Protein AF-A0A7S1T219-F1 (afdb_monomer)

Organism: NCBI:txid63592

Foldseek 3Di:
DDADQQFPAEDEADPVCVVQLAAAADEAPEAAEDARYHYESFAHAPDPRRWNAEYEQHAEHLRHEDENYEYYLHSAEAHYYYNYPNYYYYSYYYDNHDDYHD

Mean predicted aligned error: 2.21 Å

Secondary structure (D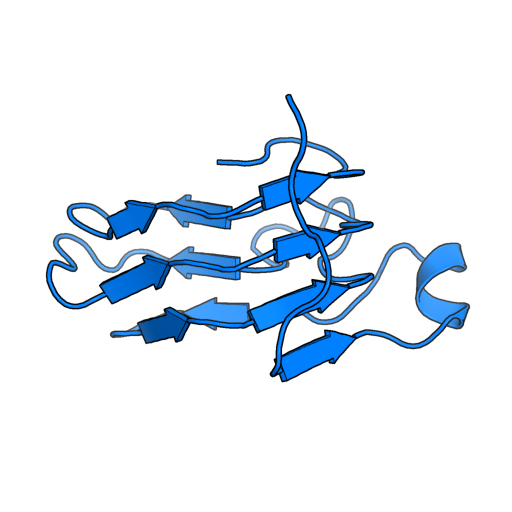SSP, 8-state):
-------SEEEE--TTHHHHTB---EEESS--EEESEEEES-SBTT-TT--SEEEEEEEE-TT-EEES-EEEEESS-SEEEEEEES-EEES-EEEEESS---

Sequence (102 aa):
EVGLLSRSITLSSPLEAEKTKRGGHVHVRGEARMRGVLAFRMGQTNVIAAYPFHFHLLGPAYKSYVQDCAVWRSFYRGVVLHGTSQTTVADTVAFDVTGSCF

InterPro domains:
  IPR052334 G8 domain-containing protein comF-like [PTHR47687] (1-102)
  IPR055401 CEMIP, beta-helix domain [PF24606] (23-102)

Structure (mmCIF, N/CA/C/O backbone):
data_AF-A0A7S1T219-F1
#
_entry.id   AF-A0A7S1T219-F1
#
loop_
_atom_site.group_PDB
_atom_site.id
_atom_site.type_symbol
_atom_site.label_atom_id
_atom_site.label_alt_id
_atom_site.label_comp_id
_atom_site.label_asym_id
_atom_site.label_entity_id
_atom_site.label_seq_id
_atom_site.pdbx_PDB_ins_code
_atom_site.Cartn_x
_atom_site.Cartn_y
_atom_site.Cartn_z
_atom_site.occupancy
_atom_site.B_iso_or_equiv
_atom_site.auth_seq_id
_atom_site.auth_comp_id
_atom_site.auth_asym_id
_atom_site.auth_atom_id
_atom_site.pdbx_PDB_model_num
ATOM 1 N N . GLU A 1 1 ? -2.065 -21.733 2.959 1.00 73.31 1 GLU A N 1
ATOM 2 C CA . GLU A 1 1 ? -3.177 -20.797 3.224 1.00 73.31 1 GLU A CA 1
ATOM 3 C C . GLU A 1 1 ? -3.775 -20.346 1.896 1.00 73.31 1 GLU A C 1
ATOM 5 O O . GLU A 1 1 ? -3.059 -20.376 0.900 1.00 73.31 1 GLU A O 1
ATOM 10 N N . VAL A 1 2 ? -5.062 -19.997 1.857 1.00 87.25 2 VAL A N 1
ATOM 11 C CA . VAL A 1 2 ? -5.750 -19.516 0.648 1.00 87.25 2 VAL A CA 1
ATOM 12 C C . VAL A 1 2 ? -6.273 -18.113 0.933 1.00 87.25 2 VAL A C 1
ATOM 14 O O . VAL A 1 2 ? -7.034 -17.933 1.876 1.00 87.25 2 VAL A O 1
ATOM 17 N N . GLY A 1 3 ? -5.870 -17.132 0.124 1.00 89.69 3 GLY A N 1
ATOM 18 C CA . GLY A 1 3 ? -6.322 -15.745 0.233 1.00 89.69 3 GLY A CA 1
ATOM 19 C C . GLY A 1 3 ? -6.941 -15.266 -1.076 1.00 89.69 3 GLY A C 1
ATOM 20 O O . GLY A 1 3 ? -6.351 -15.429 -2.144 1.00 89.69 3 GLY A O 1
ATOM 21 N N . LEU A 1 4 ? -8.127 -14.660 -1.006 1.00 92.88 4 LEU A N 1
ATOM 22 C CA . LEU A 1 4 ? -8.737 -14.008 -2.163 1.00 92.88 4 LEU A CA 1
ATOM 23 C C . LEU A 1 4 ? -7.963 -12.719 -2.470 1.00 92.88 4 LEU A C 1
ATOM 25 O O . LEU A 1 4 ? -7.735 -11.925 -1.559 1.00 92.88 4 LEU A O 1
ATOM 29 N N . LEU A 1 5 ? -7.591 -12.482 -3.731 1.00 95.38 5 LEU A N 1
ATOM 30 C CA . LEU A 1 5 ? -6.879 -11.259 -4.146 1.00 95.38 5 LEU A CA 1
ATOM 31 C C . LEU A 1 5 ? -7.806 -10.182 -4.719 1.00 95.38 5 LEU A C 1
ATOM 33 O O . LEU A 1 5 ? -7.524 -8.994 -4.591 1.00 95.38 5 LEU A O 1
ATOM 37 N N . SER A 1 6 ? -8.916 -10.573 -5.346 1.00 95.25 6 SER A N 1
ATOM 38 C CA . SER A 1 6 ? -9.872 -9.621 -5.913 1.00 95.25 6 SER A CA 1
ATOM 39 C C . SER A 1 6 ? -10.541 -8.799 -4.817 1.00 95.25 6 SER A C 1
ATOM 41 O O . SER A 1 6 ? -10.924 -9.338 -3.776 1.00 95.25 6 SER A O 1
ATOM 43 N N . ARG A 1 7 ? -10.719 -7.504 -5.067 1.00 97.44 7 ARG A N 1
ATOM 44 C CA . ARG A 1 7 ? -11.424 -6.570 -4.188 1.00 97.44 7 ARG A CA 1
ATOM 45 C C . ARG A 1 7 ? -12.298 -5.625 -5.010 1.00 97.44 7 ARG A C 1
ATOM 47 O O . ARG A 1 7 ? -12.097 -5.498 -6.215 1.00 97.44 7 ARG A O 1
ATOM 54 N N . SER A 1 8 ? -13.252 -4.964 -4.357 1.00 96.69 8 SER A N 1
ATOM 55 C CA . SER A 1 8 ? -14.220 -4.073 -5.013 1.00 96.69 8 SER A CA 1
ATOM 56 C C . SER A 1 8 ? -13.584 -2.815 -5.609 1.00 96.69 8 SER A C 1
ATOM 58 O O . SER A 1 8 ? -14.101 -2.266 -6.577 1.00 96.69 8 SER A O 1
ATOM 60 N N . ILE A 1 9 ? -12.464 -2.354 -5.044 1.00 98.25 9 ILE A N 1
ATOM 61 C CA . ILE A 1 9 ? -11.716 -1.187 -5.518 1.00 98.25 9 ILE A CA 1
ATOM 62 C C . ILE A 1 9 ? -10.311 -1.642 -5.895 1.00 98.25 9 ILE A C 1
ATOM 64 O O . ILE A 1 9 ? -9.641 -2.297 -5.102 1.00 98.25 9 ILE A O 1
ATOM 68 N N . THR A 1 10 ? -9.842 -1.280 -7.090 1.00 98.50 10 THR A N 1
ATOM 69 C CA . THR A 1 10 ? -8.476 -1.585 -7.537 1.00 98.50 10 THR A CA 1
ATOM 70 C C . THR A 1 10 ? -7.699 -0.305 -7.817 1.00 98.50 10 THR A C 1
ATOM 72 O O . THR A 1 10 ? -8.097 0.505 -8.650 1.00 98.50 10 THR A O 1
ATOM 75 N N . LEU A 1 11 ? -6.557 -0.158 -7.150 1.00 98.44 11 LEU A N 1
ATOM 76 C CA . LEU A 1 11 ? -5.518 0.806 -7.486 1.00 98.44 11 LEU A CA 1
ATOM 77 C C . LEU A 1 11 ? -4.463 0.071 -8.312 1.00 98.44 11 LEU A C 1
ATOM 79 O O . LEU A 1 11 ? -3.805 -0.834 -7.798 1.00 98.44 11 LEU A O 1
ATOM 83 N N . SER A 1 12 ? -4.320 0.426 -9.591 1.00 98.19 12 SER A N 1
ATOM 84 C CA . SER A 1 12 ? -3.382 -0.247 -10.492 1.00 98.19 12 SER A CA 1
ATOM 85 C C . SER A 1 12 ? -2.534 0.726 -11.288 1.00 98.19 12 SER A C 1
ATOM 87 O O . SER A 1 12 ? -3.013 1.749 -11.769 1.00 98.19 12 SER A O 1
ATOM 89 N N . SER A 1 13 ? -1.290 0.320 -11.524 1.00 98.44 13 SER A N 1
ATOM 90 C CA . SER A 1 13 ? -0.421 0.912 -12.546 1.00 98.44 13 SER A CA 1
ATOM 91 C C . SER A 1 13 ? -0.625 0.222 -13.903 1.00 98.44 13 SER A C 1
ATOM 93 O O . SER A 1 13 ? -1.137 -0.905 -13.932 1.00 98.44 13 SER A O 1
ATOM 95 N N . PRO A 1 14 ? -0.242 0.855 -15.027 1.00 97.62 14 PRO A N 1
ATOM 96 C CA . PRO A 1 14 ? -0.315 0.238 -16.351 1.00 97.62 14 PRO A CA 1
ATOM 97 C C . PRO A 1 14 ? 0.742 -0.873 -16.524 1.00 97.62 14 PRO A C 1
ATOM 99 O O . PRO A 1 14 ? 1.629 -1.041 -15.684 1.00 97.62 14 PRO A O 1
ATOM 102 N N . LEU A 1 15 ? 0.647 -1.670 -17.595 1.00 97.25 15 LEU A N 1
ATOM 103 C CA . LEU A 1 15 ? 1.523 -2.834 -17.814 1.00 97.25 15 LEU A CA 1
ATOM 104 C C . LEU A 1 15 ? 2.993 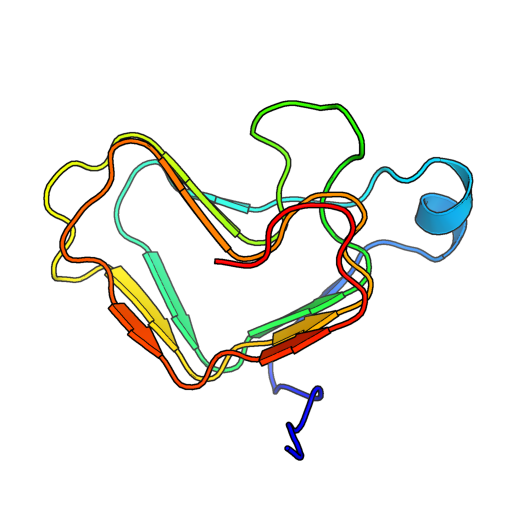-2.446 -17.995 1.00 97.25 15 LEU A C 1
ATOM 106 O O . LEU A 1 15 ? 3.888 -3.169 -17.571 1.00 97.25 15 LEU A O 1
ATOM 110 N N . GLU A 1 16 ? 3.243 -1.278 -18.565 1.00 96.94 16 GLU A N 1
ATOM 111 C CA . GLU A 1 16 ? 4.566 -0.727 -18.832 1.00 96.94 16 GLU A CA 1
ATOM 112 C C . GLU A 1 16 ? 5.374 -0.532 -17.541 1.00 96.94 16 GLU A C 1
ATOM 114 O O . GLU A 1 16 ? 6.601 -0.663 -17.559 1.00 96.94 16 GLU A O 1
ATOM 119 N N . ALA A 1 17 ? 4.693 -0.306 -16.409 1.00 97.25 17 ALA A N 1
ATOM 120 C CA . ALA A 1 17 ? 5.313 -0.185 -15.093 1.00 97.25 17 ALA A CA 1
ATOM 121 C C . ALA A 1 17 ? 6.066 -1.460 -14.669 1.00 97.25 17 ALA A C 1
ATOM 123 O O . ALA A 1 17 ? 6.990 -1.381 -13.865 1.00 97.25 17 ALA A O 1
ATOM 124 N N . GLU A 1 18 ? 5.744 -2.626 -15.243 1.00 96.81 18 GLU A N 1
ATOM 125 C CA . GLU A 1 18 ? 6.471 -3.881 -15.003 1.00 96.81 18 GLU A CA 1
ATOM 126 C C . GLU A 1 18 ? 7.924 -3.833 -15.477 1.00 96.81 18 GLU A C 1
ATOM 128 O O . GLU A 1 18 ? 8.769 -4.515 -14.897 1.00 96.81 18 GLU A O 1
ATOM 133 N N . LYS A 1 19 ? 8.224 -3.048 -16.520 1.00 97.81 19 LYS A N 1
ATOM 134 C CA . LYS A 1 19 ? 9.583 -2.925 -17.072 1.00 97.81 19 LYS A CA 1
ATOM 135 C C . LYS A 1 19 ? 10.462 -2.052 -16.188 1.00 97.81 19 LYS A C 1
ATOM 137 O O . LYS A 1 19 ? 11.634 -2.348 -15.991 1.00 97.81 19 LYS A O 1
ATOM 142 N N . THR A 1 20 ? 9.888 -0.973 -15.664 1.00 97.31 20 THR A N 1
ATOM 143 C CA . THR A 1 20 ? 10.605 0.016 -14.850 1.00 97.31 20 THR A CA 1
ATOM 144 C C . THR A 1 20 ? 10.542 -0.290 -13.359 1.00 97.31 20 THR A C 1
ATOM 146 O O . THR A 1 20 ? 11.317 0.279 -12.595 1.00 97.31 20 THR A O 1
ATOM 149 N N . LYS A 1 21 ? 9.614 -1.160 -12.941 1.00 98.06 21 LYS A N 1
ATOM 150 C CA . LYS A 1 21 ? 9.257 -1.416 -11.540 1.00 98.06 21 LYS A CA 1
ATOM 151 C C . LYS A 1 21 ? 8.880 -0.134 -10.795 1.00 98.06 21 LYS A C 1
ATOM 153 O O . LYS A 1 21 ? 9.228 0.060 -9.630 1.00 98.06 21 LYS A O 1
ATOM 158 N N . ARG A 1 22 ? 8.166 0.762 -11.489 1.00 97.88 22 ARG A N 1
ATOM 159 C CA . ARG A 1 22 ? 7.681 2.038 -10.950 1.00 97.88 22 ARG A CA 1
ATOM 160 C C . ARG A 1 22 ? 6.180 2.182 -11.148 1.00 97.88 22 ARG A C 1
ATOM 162 O O . ARG A 1 22 ? 5.726 2.587 -12.214 1.00 97.88 22 ARG A O 1
ATOM 169 N N . GLY A 1 23 ? 5.430 1.870 -10.102 1.00 98.12 23 GLY A N 1
ATOM 170 C CA . GLY A 1 23 ? 3.989 2.050 -10.036 1.00 98.12 23 GLY A CA 1
ATOM 171 C C . GLY A 1 23 ? 3.565 3.254 -9.195 1.00 98.12 23 GLY A C 1
ATOM 172 O O . GLY A 1 23 ? 4.389 4.011 -8.667 1.00 98.12 23 GLY A O 1
ATOM 173 N N . GLY A 1 24 ? 2.252 3.418 -9.052 1.00 98.31 24 GLY A N 1
ATOM 174 C CA . GLY A 1 24 ? 1.664 4.326 -8.070 1.00 98.31 24 GLY A CA 1
ATOM 175 C C . GLY A 1 24 ? 1.969 3.893 -6.632 1.00 98.31 24 GLY A C 1
ATOM 176 O O . GLY A 1 24 ? 2.375 2.761 -6.375 1.00 98.31 24 GLY A O 1
ATOM 177 N N . HIS A 1 25 ? 1.769 4.796 -5.678 1.00 98.44 25 HIS A N 1
ATOM 178 C CA . HIS A 1 25 ? 1.929 4.525 -4.248 1.00 98.44 25 HIS A CA 1
ATOM 179 C C . HIS A 1 25 ? 0.942 5.371 -3.438 1.00 98.44 25 HIS A C 1
ATOM 181 O O . HIS A 1 25 ? 0.523 6.435 -3.898 1.00 98.44 25 HIS A O 1
ATOM 187 N N . VAL A 1 26 ? 0.581 4.914 -2.238 1.00 98.50 26 VAL A N 1
ATOM 188 C CA . VAL A 1 26 ? -0.263 5.668 -1.299 1.00 98.50 26 VAL A CA 1
ATOM 189 C C . VAL A 1 26 ? 0.587 6.076 -0.104 1.00 98.50 26 VAL A C 1
ATOM 191 O O . VAL A 1 26 ? 1.116 5.222 0.603 1.00 98.50 26 VAL A O 1
ATOM 194 N N . HIS A 1 27 ? 0.699 7.383 0.132 1.00 98.12 27 HIS A N 1
ATOM 195 C CA . HIS A 1 27 ? 1.453 7.953 1.247 1.00 98.12 27 HIS A CA 1
ATOM 196 C C . HIS A 1 27 ? 0.496 8.699 2.183 1.00 98.12 27 HIS A C 1
ATOM 198 O O . HIS A 1 27 ? 0.048 9.808 1.895 1.00 98.12 27 HIS A O 1
ATOM 204 N N . VAL A 1 28 ? 0.174 8.075 3.310 1.00 98.31 28 VAL A N 1
ATOM 205 C CA . VAL A 1 28 ? -0.741 8.599 4.322 1.00 98.31 28 VAL A CA 1
ATOM 206 C C . VAL A 1 28 ? 0.042 9.444 5.326 1.00 98.31 28 VAL A C 1
ATOM 208 O O . VAL A 1 28 ? 0.941 8.938 5.997 1.00 98.31 28 VAL A O 1
ATOM 211 N N . ARG A 1 29 ? -0.320 10.729 5.434 1.00 97.56 29 ARG A N 1
ATOM 212 C CA . ARG A 1 29 ? 0.240 11.701 6.400 1.00 97.56 29 ARG A CA 1
ATOM 213 C C . ARG A 1 29 ? -0.798 12.253 7.390 1.00 97.56 29 ARG A C 1
ATOM 215 O O . ARG A 1 29 ? -0.555 13.252 8.053 1.00 97.56 29 ARG A O 1
ATOM 222 N N . GLY A 1 30 ? -1.959 11.608 7.461 1.00 95.94 30 GLY A N 1
ATOM 223 C CA . GLY A 1 30 ? -3.048 11.901 8.392 1.00 95.94 30 GLY A CA 1
ATOM 224 C C . GLY A 1 30 ? -3.791 10.613 8.742 1.00 95.94 30 GLY A C 1
ATOM 225 O O . GLY A 1 30 ? -3.181 9.556 8.829 1.00 95.94 30 GLY A O 1
ATOM 226 N N . GLU A 1 31 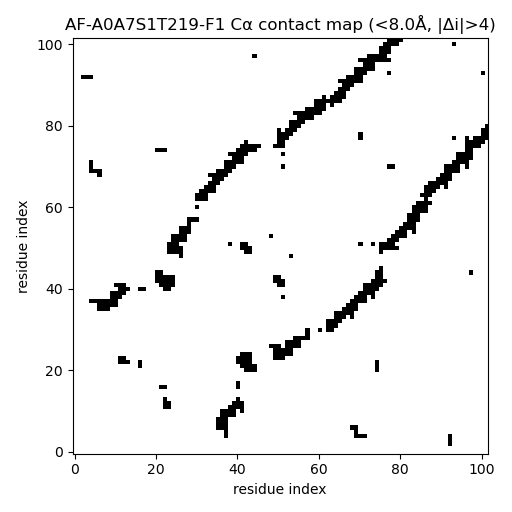? -5.108 10.663 8.900 1.00 96.19 31 GLU A N 1
ATOM 227 C CA . GLU A 1 31 ? -5.921 9.458 9.110 1.00 96.19 31 GLU A CA 1
ATOM 228 C C . GLU A 1 31 ? -6.284 8.786 7.772 1.00 96.19 31 GLU A C 1
ATOM 230 O O . GLU A 1 31 ? -6.616 9.475 6.807 1.00 96.19 31 GLU A O 1
ATOM 235 N N . ALA A 1 32 ? -6.266 7.449 7.710 1.00 97.56 32 ALA A N 1
ATOM 236 C CA . ALA A 1 32 ? -6.783 6.709 6.556 1.00 97.56 32 ALA A CA 1
ATOM 237 C C . ALA A 1 32 ? -7.480 5.406 6.956 1.00 97.56 32 ALA A C 1
ATOM 239 O O . ALA A 1 32 ? -7.009 4.654 7.807 1.00 97.56 32 ALA A O 1
ATOM 240 N N . ARG A 1 33 ? -8.596 5.122 6.285 1.00 98.06 33 ARG A N 1
ATOM 241 C CA . ARG A 1 33 ? -9.454 3.956 6.506 1.00 98.06 33 ARG A CA 1
ATOM 242 C C . ARG A 1 33 ? -9.659 3.242 5.181 1.00 98.06 33 ARG A C 1
ATOM 244 O O . ARG A 1 33 ? -10.433 3.703 4.347 1.00 98.06 33 ARG A O 1
ATOM 251 N N . MET A 1 34 ? -8.921 2.161 4.966 1.00 97.44 34 MET A N 1
ATOM 252 C CA . MET A 1 34 ? -8.924 1.420 3.707 1.00 97.44 34 MET A CA 1
ATOM 253 C C . MET A 1 34 ? -9.534 0.040 3.911 1.00 97.44 34 MET A C 1
ATOM 255 O O . MET A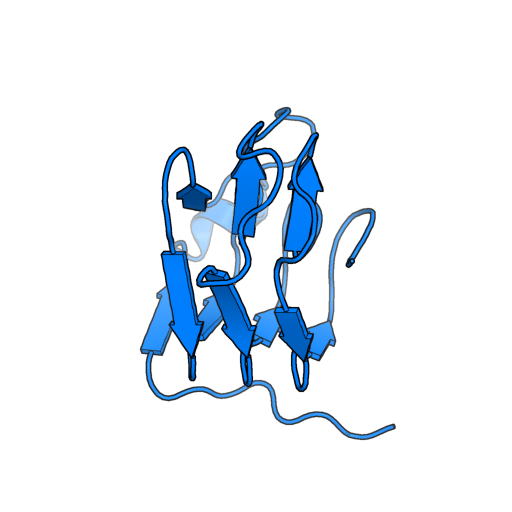 1 34 ? -9.030 -0.747 4.713 1.00 97.44 34 MET A O 1
ATOM 259 N N . ARG A 1 35 ? -10.616 -0.239 3.174 1.00 98.25 35 ARG A N 1
ATOM 260 C CA . ARG A 1 35 ? -11.260 -1.552 3.125 1.00 98.25 35 ARG A CA 1
ATOM 261 C C . ARG A 1 35 ? -11.716 -1.911 1.728 1.00 98.25 35 ARG A C 1
ATOM 263 O O . ARG A 1 35 ? -12.204 -1.043 1.009 1.00 98.25 35 ARG A O 1
ATOM 270 N N . GLY A 1 36 ? -11.568 -3.180 1.353 1.00 98.19 36 GLY A N 1
ATOM 271 C CA . GLY A 1 36 ? -11.989 -3.653 0.041 1.00 98.19 36 GLY A CA 1
ATOM 272 C C . GLY A 1 36 ? -11.125 -3.091 -1.090 1.00 98.19 36 GLY A C 1
ATOM 273 O O . GLY A 1 36 ? -11.639 -2.874 -2.190 1.00 98.19 36 GLY A O 1
ATOM 274 N N . VAL A 1 37 ? -9.838 -2.822 -0.826 1.00 98.69 37 VAL A N 1
ATOM 275 C CA . VAL A 1 37 ? -8.903 -2.230 -1.796 1.00 98.69 37 VAL A CA 1
ATOM 276 C C . VAL A 1 37 ? -7.826 -3.234 -2.194 1.00 98.69 37 VAL A C 1
ATOM 278 O O . VAL A 1 37 ? -7.108 -3.757 -1.346 1.00 98.69 37 VAL A O 1
ATOM 281 N N . LEU A 1 38 ? -7.676 -3.458 -3.496 1.00 98.81 38 LEU A N 1
ATOM 282 C CA . LEU A 1 38 ? -6.552 -4.152 -4.110 1.00 98.81 38 LEU A CA 1
ATOM 283 C C . LEU A 1 38 ? -5.540 -3.122 -4.630 1.00 98.81 38 LEU A C 1
ATOM 285 O O . LEU A 1 38 ? -5.871 -2.310 -5.490 1.00 98.81 38 LEU A O 1
ATOM 289 N N . ALA A 1 39 ? -4.297 -3.185 -4.163 1.00 98.62 39 ALA A N 1
ATOM 290 C CA . ALA A 1 39 ? -3.159 -2.510 -4.775 1.00 98.62 39 ALA A CA 1
ATOM 291 C C . ALA A 1 39 ? -2.427 -3.483 -5.713 1.00 98.62 39 ALA A C 1
ATOM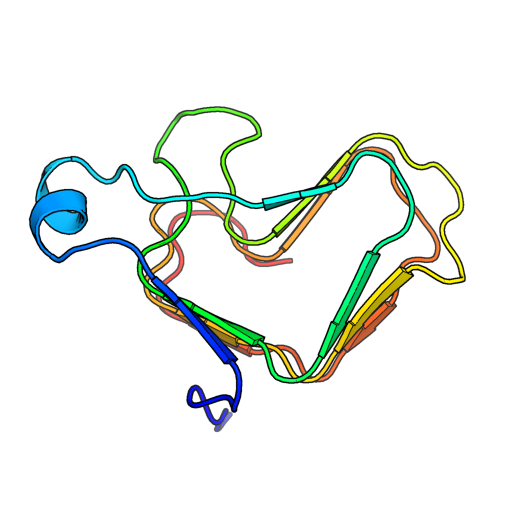 293 O O . ALA A 1 39 ? -1.763 -4.410 -5.250 1.00 98.62 39 ALA A O 1
ATOM 294 N N . PHE A 1 40 ? -2.546 -3.272 -7.026 1.00 98.75 40 PHE A N 1
ATOM 295 C CA . PHE A 1 40 ? -1.993 -4.146 -8.063 1.00 98.75 40 PHE A CA 1
ATOM 296 C C . PHE A 1 40 ? -0.894 -3.443 -8.868 1.00 98.75 40 PHE A C 1
ATOM 298 O O . PHE A 1 40 ? -1.136 -2.383 -9.442 1.00 98.75 40 PHE A O 1
ATOM 305 N N . ARG A 1 41 ? 0.316 -4.014 -8.954 1.00 98.62 41 ARG A N 1
ATOM 306 C CA . ARG A 1 41 ? 1.462 -3.362 -9.639 1.00 98.62 41 ARG A CA 1
ATOM 307 C C . ARG A 1 41 ? 1.779 -1.978 -9.062 1.00 98.62 41 ARG A C 1
ATOM 309 O O . ARG A 1 41 ? 1.961 -1.001 -9.789 1.00 98.62 41 ARG A O 1
ATOM 316 N N . MET A 1 42 ? 1.777 -1.877 -7.739 1.00 98.69 42 MET A N 1
ATOM 317 C CA . MET A 1 42 ? 2.031 -0.638 -6.996 1.00 98.69 42 MET A CA 1
ATOM 318 C C . MET A 1 42 ? 3.409 -0.682 -6.319 1.00 98.69 42 MET A C 1
ATOM 320 O O . MET A 1 42 ? 4.056 -1.725 -6.265 1.00 98.69 42 MET A O 1
ATOM 324 N N . GLY A 1 43 ? 3.859 0.457 -5.801 1.00 98.56 43 GLY A N 1
ATOM 325 C CA . GLY A 1 43 ? 5.193 0.643 -5.234 1.00 98.56 43 GLY A CA 1
ATOM 326 C C . GLY A 1 43 ? 6.255 0.967 -6.288 1.00 98.56 43 GLY A C 1
ATOM 327 O O . GLY A 1 43 ? 6.005 0.912 -7.492 1.00 98.56 43 GLY A O 1
ATOM 328 N N . GLN A 1 44 ? 7.449 1.350 -5.842 1.00 98.44 44 GLN A N 1
ATOM 329 C CA . GLN A 1 44 ? 8.576 1.670 -6.722 1.00 98.44 44 GLN A CA 1
ATOM 330 C C . GLN A 1 44 ? 9.871 1.095 -6.145 1.00 98.44 44 GLN A C 1
ATOM 332 O O . GLN A 1 44 ? 10.296 1.492 -5.058 1.00 98.44 44 GLN A O 1
ATOM 337 N N . THR A 1 45 ? 10.502 0.153 -6.852 1.00 97.75 45 THR A N 1
ATOM 338 C CA . THR A 1 45 ? 11.708 -0.535 -6.355 1.00 97.75 45 THR A CA 1
ATOM 339 C C . THR A 1 45 ? 12.821 0.465 -6.048 1.00 97.75 45 THR A C 1
ATOM 341 O O . THR A 1 45 ? 13.126 1.333 -6.864 1.00 97.75 45 THR A O 1
ATOM 344 N N . ASN A 1 46 ? 13.432 0.336 -4.866 1.00 95.88 46 ASN A N 1
ATOM 345 C CA . ASN A 1 46 ? 14.522 1.192 -4.378 1.00 95.88 46 ASN A CA 1
ATOM 346 C C . ASN A 1 46 ? 14.187 2.691 -4.259 1.00 95.88 46 ASN A C 1
ATOM 348 O O . ASN A 1 46 ? 15.091 3.511 -4.113 1.00 95.88 46 ASN A O 1
ATOM 352 N N . VAL A 1 47 ? 12.904 3.064 -4.250 1.00 98.00 47 VAL A N 1
ATOM 353 C CA . VAL A 1 47 ? 12.464 4.428 -3.933 1.00 98.00 47 VAL A CA 1
ATOM 354 C C . VAL A 1 47 ? 11.822 4.415 -2.552 1.00 98.00 47 VAL A C 1
ATOM 356 O O . VAL A 1 47 ? 10.751 3.846 -2.342 1.00 98.00 47 VAL A O 1
ATOM 359 N N . ILE A 1 48 ? 12.504 5.021 -1.581 1.00 96.50 48 ILE A N 1
ATOM 360 C CA . ILE A 1 48 ? 12.035 5.078 -0.194 1.00 96.50 48 ILE A CA 1
ATOM 361 C C . ILE A 1 48 ? 10.674 5.784 -0.138 1.00 96.50 48 ILE A C 1
ATOM 363 O O . ILE A 1 48 ? 10.458 6.786 -0.815 1.00 96.50 48 ILE A O 1
ATOM 367 N N . ALA A 1 49 ? 9.773 5.254 0.694 1.00 97.00 49 ALA A N 1
ATOM 368 C CA . ALA A 1 49 ? 8.417 5.757 0.939 1.00 97.00 49 ALA A CA 1
ATOM 369 C C . ALA A 1 49 ? 7.414 5.618 -0.225 1.00 97.00 49 ALA A C 1
ATOM 371 O O . ALA A 1 49 ? 6.244 5.960 -0.043 1.00 97.00 49 ALA A O 1
ATOM 372 N N . ALA A 1 50 ? 7.822 5.076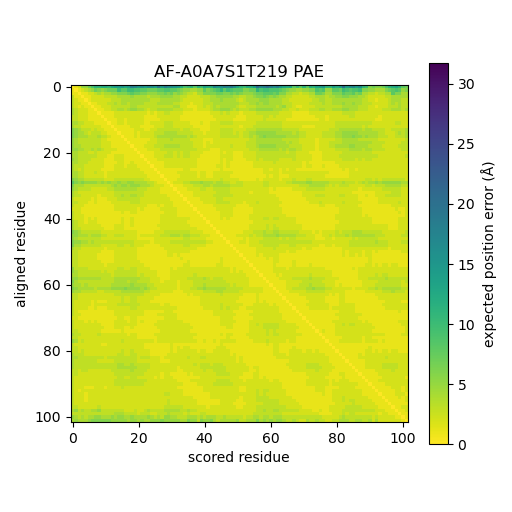 -1.375 1.00 98.25 50 ALA A N 1
ATOM 373 C CA . ALA A 1 50 ? 6.938 4.796 -2.502 1.00 98.25 50 ALA A CA 1
ATOM 374 C C . ALA A 1 50 ? 6.457 3.334 -2.467 1.00 98.25 50 ALA A C 1
ATOM 376 O O . ALA A 1 50 ? 6.912 2.498 -3.249 1.00 98.25 50 ALA A O 1
ATOM 377 N N . TYR A 1 51 ? 5.548 3.025 -1.538 1.00 98.62 51 TYR A N 1
ATOM 378 C CA . TYR A 1 51 ? 5.002 1.676 -1.312 1.00 98.62 51 TYR A CA 1
ATOM 379 C C . TYR A 1 51 ? 3.495 1.623 -1.616 1.00 98.62 51 TYR A C 1
ATOM 381 O O . TYR A 1 51 ? 2.843 2.669 -1.584 1.00 98.62 51 TYR A O 1
ATOM 389 N N . PRO A 1 52 ? 2.907 0.440 -1.879 1.00 98.56 52 PRO A N 1
ATOM 390 C CA . PRO A 1 52 ? 1.469 0.301 -2.102 1.00 98.56 52 PRO A CA 1
ATOM 391 C C . PRO A 1 52 ? 0.626 1.028 -1.052 1.00 98.56 52 PRO A C 1
ATOM 393 O O . PRO A 1 52 ? -0.183 1.874 -1.425 1.00 98.56 52 PRO A O 1
ATOM 396 N N . PHE A 1 53 ? 0.894 0.779 0.236 1.00 98.62 53 PHE A N 1
ATOM 397 C CA . PHE A 1 53 ? 0.300 1.504 1.358 1.00 98.62 53 PHE A CA 1
ATOM 398 C C . PHE A 1 53 ? 1.386 1.894 2.367 1.00 98.62 53 PHE A C 1
ATOM 400 O O . PHE A 1 53 ? 2.005 1.029 2.983 1.00 98.62 53 PHE A O 1
ATOM 407 N N . HIS A 1 54 ? 1.618 3.192 2.557 1.00 98.69 54 HIS A N 1
ATOM 408 C CA . HIS A 1 54 ? 2.622 3.710 3.484 1.00 98.69 54 HIS A CA 1
ATOM 409 C C . HIS A 1 54 ? 2.005 4.726 4.446 1.00 98.69 54 HIS A C 1
ATOM 411 O O . HIS A 1 54 ? 1.625 5.822 4.040 1.00 98.69 54 HIS A O 1
ATOM 417 N N . PHE A 1 55 ? 1.939 4.372 5.726 1.00 98.56 55 PHE A N 1
ATOM 418 C CA . PHE A 1 55 ? 1.534 5.259 6.813 1.00 98.56 55 PHE A CA 1
ATOM 419 C C . PHE A 1 55 ? 2.782 5.858 7.444 1.00 98.56 55 PHE A C 1
ATOM 421 O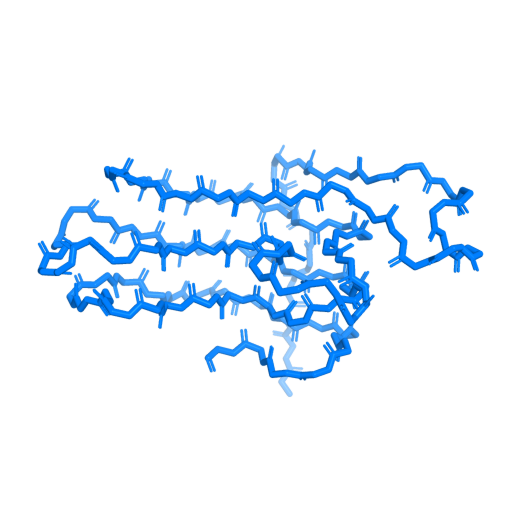 O . PHE A 1 55 ? 3.648 5.124 7.928 1.00 98.56 55 PHE A O 1
ATOM 428 N N . HIS A 1 56 ? 2.893 7.184 7.400 1.00 98.44 56 HIS A N 1
ATOM 429 C CA . HIS A 1 56 ? 4.136 7.874 7.698 1.00 98.44 56 HIS A CA 1
ATOM 430 C C . HIS A 1 56 ? 3.987 8.857 8.859 1.00 98.44 56 HIS A C 1
ATOM 432 O O . HIS A 1 56 ? 3.329 9.886 8.733 1.00 98.44 56 HIS A O 1
ATOM 438 N N . LEU A 1 57 ? 4.671 8.537 9.959 1.00 98.19 57 LEU A N 1
ATOM 439 C CA . LEU A 1 57 ? 4.862 9.357 11.156 1.00 98.19 57 LEU A CA 1
ATOM 440 C C . LEU A 1 57 ? 3.558 9.882 11.773 1.00 98.19 57 LEU A C 1
ATOM 442 O O . LEU A 1 57 ? 3.477 11.042 12.166 1.00 98.19 57 LEU A O 1
ATOM 446 N N . LEU A 1 58 ? 2.534 9.031 11.873 1.00 98.06 58 LEU A N 1
ATOM 447 C CA . LEU A 1 58 ? 1.240 9.429 12.436 1.00 98.06 58 LEU A CA 1
ATOM 448 C C . LEU A 1 58 ? 1.195 9.377 13.969 1.00 98.06 58 LEU A C 1
ATOM 450 O O . LEU A 1 58 ? 0.244 9.873 14.567 1.00 98.06 58 LEU A O 1
ATOM 454 N N . GLY A 1 59 ? 2.178 8.739 14.615 1.00 98.25 59 GLY A N 1
ATOM 455 C CA . GLY A 1 59 ? 2.066 8.389 16.029 1.00 98.25 59 GLY A CA 1
ATOM 456 C C . GLY A 1 59 ? 0.878 7.440 16.275 1.00 98.25 59 GLY A C 1
ATOM 457 O O . GLY A 1 59 ? 0.618 6.572 15.437 1.00 98.25 59 GLY A O 1
ATOM 458 N N . PRO A 1 60 ? 0.165 7.572 17.408 1.00 98.12 60 PRO A N 1
ATOM 459 C CA . PRO A 1 60 ? -1.036 6.788 17.702 1.00 98.12 60 PRO A CA 1
ATOM 460 C C . PRO A 1 60 ? -2.201 7.098 16.742 1.00 98.12 60 PRO A C 1
ATOM 462 O O . PRO A 1 60 ? -2.800 8.170 16.792 1.00 98.12 60 PRO A O 1
ATOM 465 N N . ALA A 1 61 ? -2.568 6.134 15.897 1.00 97.81 61 ALA A N 1
ATOM 466 C CA . ALA A 1 61 ? -3.573 6.283 14.845 1.00 97.81 61 ALA A CA 1
ATOM 467 C C . ALA A 1 61 ? -4.706 5.245 14.965 1.00 97.81 61 ALA A C 1
ATOM 469 O O . ALA A 1 61 ? -4.996 4.505 14.030 1.00 97.81 61 ALA A O 1
ATOM 470 N N . TYR A 1 62 ? -5.384 5.235 16.115 1.00 97.62 62 TYR A N 1
ATOM 471 C CA . TYR A 1 62 ? -6.455 4.293 16.500 1.00 97.62 62 TYR A CA 1
ATOM 472 C C . TYR A 1 62 ? -7.683 4.260 15.571 1.00 97.62 62 TYR A C 1
ATOM 474 O O . TYR A 1 62 ? -8.459 3.308 15.590 1.00 97.62 62 TYR A O 1
ATOM 482 N N . LYS A 1 63 ? -7.884 5.304 14.764 1.00 97.94 63 LYS A N 1
ATOM 483 C CA . LYS A 1 63 ? -8.955 5.377 13.758 1.00 97.94 63 LYS A CA 1
ATOM 484 C C . LYS A 1 63 ? -8.519 4.902 12.372 1.00 97.94 63 LYS A C 1
ATOM 486 O O . LYS A 1 63 ? -9.367 4.818 11.483 1.00 97.94 63 LYS A O 1
ATOM 491 N N . SER A 1 64 ? -7.227 4.644 12.176 1.00 98.50 64 SER A N 1
ATOM 492 C CA . SER A 1 64 ? -6.675 4.235 10.889 1.00 98.50 64 SER A CA 1
ATOM 493 C C . SER A 1 64 ? -6.667 2.721 10.747 1.00 98.50 64 SER A C 1
ATOM 495 O O . SER A 1 64 ? -6.380 1.995 11.703 1.00 98.50 64 SER A O 1
ATOM 497 N N . TYR A 1 65 ? -6.941 2.238 9.536 1.00 98.69 65 TYR A N 1
ATOM 498 C CA . TYR A 1 65 ? -6.885 0.811 9.249 1.00 98.69 65 TYR A CA 1
ATOM 499 C C . TYR A 1 65 ? -6.611 0.478 7.778 1.00 98.69 65 TYR A C 1
ATOM 501 O O . TYR A 1 65 ? -6.959 1.235 6.868 1.00 98.69 65 TYR A O 1
ATOM 509 N N . VAL A 1 66 ? -6.043 -0.713 7.574 1.00 98.50 66 VAL A N 1
ATOM 510 C CA . VAL A 1 66 ? -5.987 -1.462 6.314 1.00 98.50 66 VAL A CA 1
ATOM 511 C C . VAL A 1 66 ? -6.635 -2.819 6.590 1.00 98.50 66 VAL A C 1
ATOM 513 O O . VAL A 1 66 ? -6.043 -3.672 7.248 1.00 98.50 66 VAL A O 1
ATOM 516 N N . GLN A 1 67 ? -7.889 -2.985 6.182 1.00 98.31 67 GLN A N 1
ATOM 517 C CA . GLN A 1 67 ? -8.703 -4.151 6.532 1.00 98.31 67 GLN A CA 1
ATOM 518 C C . GLN A 1 67 ? -9.355 -4.758 5.306 1.00 98.31 67 GLN A C 1
ATOM 520 O O . GLN A 1 67 ? -9.920 -4.011 4.524 1.00 98.31 67 GLN A O 1
ATOM 525 N N . ASP A 1 68 ? -9.340 -6.080 5.143 1.00 98.12 68 ASP A N 1
ATOM 526 C CA . ASP A 1 68 ? -9.890 -6.722 3.937 1.00 98.12 68 ASP A CA 1
ATOM 527 C C . ASP A 1 68 ? -9.347 -6.075 2.643 1.00 98.12 68 ASP A C 1
ATOM 529 O O . ASP A 1 68 ? -10.065 -5.710 1.709 1.00 98.12 68 ASP A O 1
ATOM 533 N N . CYS A 1 69 ? -8.035 -5.864 2.616 1.00 98.62 69 CYS A N 1
ATOM 534 C CA . CYS A 1 69 ? -7.323 -5.343 1.459 1.00 98.62 69 CYS A CA 1
ATOM 535 C C . CYS A 1 69 ? -6.461 -6.437 0.828 1.00 98.62 69 CYS A C 1
ATOM 537 O O . CYS A 1 69 ? -6.234 -7.505 1.399 1.00 98.62 69 CYS A O 1
ATOM 539 N N . ALA A 1 70 ? -5.946 -6.158 -0.360 1.00 98.62 70 ALA A N 1
ATOM 540 C CA . ALA A 1 70 ? -4.961 -7.001 -1.009 1.00 98.62 70 ALA A CA 1
ATOM 541 C C . ALA A 1 70 ? -3.817 -6.151 -1.567 1.00 98.62 70 ALA A C 1
ATOM 543 O O . ALA A 1 70 ? -4.036 -5.070 -2.109 1.00 98.62 70 ALA A O 1
ATOM 544 N N . VAL A 1 71 ? -2.591 -6.650 -1.460 1.00 98.69 71 VAL A N 1
ATOM 545 C CA . VAL A 1 71 ? -1.425 -6.143 -2.182 1.00 98.69 71 VAL A CA 1
ATOM 546 C C . VAL A 1 71 ? -0.931 -7.265 -3.080 1.00 98.69 71 VAL A C 1
ATOM 548 O O . VAL A 1 71 ? -0.578 -8.339 -2.596 1.00 98.69 71 VAL A O 1
ATOM 551 N N . TRP A 1 72 ? -0.915 -7.025 -4.388 1.00 98.44 72 TRP A N 1
ATOM 552 C CA . TRP A 1 72 ? -0.550 -8.034 -5.374 1.00 98.44 72 TRP A CA 1
ATOM 553 C C . TRP A 1 72 ? 0.405 -7.478 -6.430 1.00 98.44 72 TRP A C 1
ATOM 555 O O . TRP A 1 72 ? 0.171 -6.406 -6.993 1.00 98.44 72 TRP A O 1
ATOM 565 N N . ARG A 1 73 ? 1.480 -8.218 -6.725 1.00 98.19 73 ARG A N 1
ATOM 566 C CA . ARG A 1 73 ? 2.540 -7.808 -7.666 1.00 98.19 73 ARG A CA 1
ATOM 567 C C . ARG A 1 73 ? 3.151 -6.465 -7.271 1.00 98.19 73 ARG A C 1
ATOM 569 O O . ARG A 1 73 ? 3.246 -5.550 -8.085 1.00 98.19 73 ARG A O 1
ATOM 576 N N . SER A 1 74 ? 3.497 -6.304 -5.996 1.00 98.44 74 SER A N 1
ATOM 577 C CA . SER A 1 74 ? 4.125 -5.067 -5.531 1.00 98.44 74 SER A CA 1
ATOM 578 C C . SER A 1 74 ? 5.573 -4.988 -5.995 1.00 98.44 74 SER A C 1
ATOM 580 O O . SER A 1 74 ? 6.378 -5.894 -5.761 1.00 98.44 74 SER A O 1
ATOM 582 N N . PHE A 1 75 ? 5.924 -3.849 -6.583 1.00 98.69 75 PHE A N 1
ATOM 583 C CA . PHE A 1 75 ? 7.291 -3.540 -6.975 1.00 98.69 75 PHE A CA 1
ATOM 584 C C . PHE A 1 75 ? 8.173 -3.186 -5.777 1.00 98.69 75 PHE A C 1
ATOM 586 O O . PHE A 1 75 ? 9.395 -3.302 -5.881 1.00 98.69 75 PHE A O 1
ATOM 593 N N . TYR A 1 76 ? 7.596 -2.757 -4.645 1.00 98.31 76 TYR A N 1
ATOM 594 C CA . TYR A 1 76 ? 8.374 -2.546 -3.426 1.00 98.31 76 TYR A CA 1
ATOM 595 C C . TYR A 1 76 ? 7.516 -2.425 -2.164 1.00 98.31 76 TYR A C 1
ATOM 597 O O . TYR A 1 76 ? 6.768 -1.463 -2.000 1.00 98.31 76 TYR A O 1
ATOM 605 N N . ARG A 1 77 ? 7.709 -3.383 -1.255 1.00 98.38 77 ARG A N 1
ATOM 606 C CA . ARG A 1 77 ? 7.035 -3.573 0.035 1.00 98.38 77 ARG A CA 1
ATOM 607 C C . ARG A 1 77 ? 5.510 -3.706 -0.055 1.00 98.38 77 ARG A C 1
ATOM 609 O O . ARG A 1 77 ? 4.915 -3.511 -1.110 1.00 98.38 77 ARG A O 1
ATOM 616 N N . GLY A 1 78 ? 4.873 -4.115 1.035 1.00 98.38 78 GLY A N 1
ATOM 617 C CA . GLY A 1 78 ? 3.421 -4.249 1.142 1.00 98.38 78 GLY A CA 1
ATOM 618 C C . GLY A 1 78 ? 2.788 -3.055 1.849 1.00 98.38 78 GLY A C 1
ATOM 619 O O . GLY A 1 78 ? 2.809 -1.929 1.344 1.00 98.38 78 GLY A O 1
ATOM 620 N N . VAL A 1 79 ? 2.230 -3.319 3.027 1.00 98.50 79 VAL A N 1
ATOM 621 C CA . VAL A 1 79 ? 1.801 -2.298 3.982 1.00 98.50 79 VAL A CA 1
ATOM 622 C C . VAL A 1 79 ? 3.009 -1.897 4.815 1.00 98.50 79 VAL A C 1
ATOM 624 O O . VAL A 1 79 ? 3.730 -2.748 5.322 1.00 98.50 79 VAL A O 1
ATOM 627 N N . VAL A 1 80 ? 3.250 -0.598 4.959 1.00 98.50 80 VAL A N 1
ATOM 628 C CA . VAL A 1 80 ? 4.342 -0.088 5.788 1.00 98.50 80 VAL A CA 1
ATOM 629 C C . VAL A 1 80 ? 3.788 0.898 6.799 1.00 98.50 80 VAL A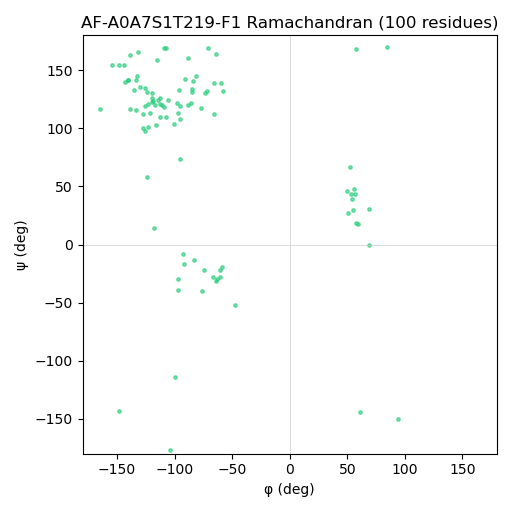 C 1
ATOM 631 O O . VAL A 1 80 ? 3.255 1.944 6.426 1.00 98.50 80 VAL A O 1
ATOM 634 N N . LEU A 1 81 ? 3.969 0.581 8.080 1.00 98.06 81 LEU A N 1
ATOM 635 C CA . LEU A 1 81 ? 3.734 1.490 9.196 1.00 98.06 81 LEU A CA 1
ATOM 636 C C . LEU A 1 81 ? 5.084 2.046 9.659 1.00 98.06 81 LEU A C 1
ATOM 638 O O . LEU A 1 81 ? 5.868 1.357 10.305 1.00 98.06 81 LEU A O 1
ATOM 642 N N . HIS A 1 82 ? 5.384 3.295 9.311 1.00 98.19 82 HIS A N 1
ATOM 643 C CA . HIS A 1 82 ? 6.624 3.959 9.708 1.00 98.19 82 HIS A CA 1
ATOM 644 C C . HIS A 1 82 ? 6.311 5.042 10.741 1.00 98.19 82 HIS A C 1
ATOM 646 O O . HIS A 1 82 ? 5.561 5.968 10.445 1.00 98.19 82 HIS A O 1
ATOM 652 N N . GLY A 1 83 ? 6.849 4.917 11.963 1.00 97.94 83 GLY A N 1
ATOM 653 C CA . GLY A 1 83 ? 6.582 5.851 13.072 1.00 97.94 83 GLY A CA 1
ATOM 654 C C . GLY A 1 83 ? 5.089 6.025 13.374 1.00 97.94 83 GLY A C 1
ATOM 655 O O . GLY A 1 83 ? 4.644 7.098 13.773 1.00 97.94 83 GLY A O 1
ATOM 656 N N . THR A 1 84 ? 4.314 4.973 13.117 1.00 98.44 84 THR A N 1
ATOM 657 C CA . THR A 1 84 ? 2.861 4.918 13.267 1.00 98.44 84 THR A CA 1
ATOM 658 C C . THR A 1 84 ? 2.528 3.731 14.161 1.00 98.44 84 THR A C 1
ATOM 660 O O . THR A 1 84 ? 3.084 2.650 13.979 1.00 98.44 84 THR A O 1
ATOM 663 N N . SER A 1 85 ? 1.637 3.925 15.128 1.00 97.88 85 SER A N 1
ATOM 664 C CA . SER A 1 85 ? 1.195 2.901 16.075 1.00 97.88 85 SER A CA 1
ATOM 665 C C . SER A 1 85 ? -0.331 2.878 16.176 1.00 97.88 85 SER A C 1
ATOM 667 O O . SER A 1 85 ? -1.012 3.780 15.694 1.00 97.88 85 SER A O 1
ATOM 669 N N . GLN A 1 86 ? -0.891 1.818 16.765 1.00 97.75 86 GLN A N 1
ATOM 670 C CA . GLN A 1 86 ? -2.344 1.639 16.944 1.00 97.75 86 GLN A CA 1
ATOM 671 C C . GLN A 1 86 ? -3.178 1.677 15.645 1.00 97.75 86 GLN A C 1
ATOM 673 O O . GLN A 1 86 ? -4.389 1.843 15.703 1.00 97.75 86 GLN A O 1
ATOM 678 N N . THR A 1 87 ? -2.559 1.494 14.476 1.00 98.06 87 THR A N 1
ATOM 679 C CA . THR A 1 87 ? -3.267 1.271 13.206 1.00 98.06 87 THR A CA 1
ATOM 680 C C . THR A 1 87 ? -3.596 -0.209 13.066 1.00 98.06 87 THR A C 1
ATOM 682 O O . THR A 1 87 ? -2.727 -1.054 13.283 1.00 98.06 87 THR A O 1
ATOM 685 N N . THR A 1 88 ? -4.827 -0.542 12.682 1.00 98.50 88 THR A N 1
ATOM 686 C CA . THR A 1 88 ? -5.210 -1.943 12.470 1.00 98.50 88 THR A CA 1
ATOM 687 C C . THR A 1 88 ? -4.854 -2.400 11.060 1.00 98.50 88 THR A C 1
ATOM 689 O O . THR A 1 88 ? -5.359 -1.846 10.086 1.00 98.50 88 THR A O 1
ATOM 692 N N . VAL A 1 89 ? -4.043 -3.451 10.949 1.00 98.12 89 VAL A N 1
ATOM 693 C CA . VAL A 1 89 ? -3.869 -4.218 9.709 1.00 98.12 89 VAL A CA 1
ATOM 694 C C . VAL A 1 89 ? -4.44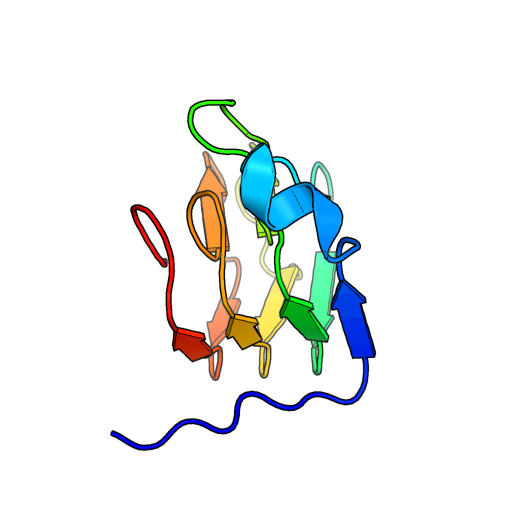8 -5.606 9.952 1.00 98.12 89 VAL A C 1
ATOM 696 O O . VAL A 1 89 ? -3.913 -6.354 10.763 1.00 98.12 89 VAL A O 1
ATOM 699 N N . ALA A 1 90 ? -5.576 -5.922 9.320 1.00 98.06 90 ALA A N 1
ATOM 700 C CA . ALA A 1 90 ? -6.265 -7.200 9.510 1.00 98.06 90 ALA A CA 1
ATOM 701 C C . ALA A 1 90 ? -6.884 -7.683 8.198 1.00 98.06 90 ALA A C 1
ATOM 703 O O . ALA A 1 90 ? -7.136 -6.880 7.300 1.00 98.06 90 ALA A O 1
ATOM 704 N N . ASP A 1 91 ? -7.078 -8.993 8.058 1.00 96.75 91 ASP A N 1
ATOM 705 C CA . ASP A 1 91 ? -7.710 -9.619 6.884 1.00 96.75 91 ASP A CA 1
ATOM 706 C C . ASP A 1 91 ? -7.110 -9.162 5.538 1.00 96.75 91 ASP A C 1
ATOM 708 O O . ASP A 1 91 ? -7.776 -9.124 4.505 1.00 96.75 91 ASP A O 1
ATOM 712 N N . THR A 1 92 ? -5.839 -8.751 5.552 1.00 97.75 92 THR A N 1
ATOM 713 C CA . THR A 1 92 ? -5.156 -8.168 4.399 1.00 97.75 92 THR A CA 1
ATOM 714 C C . THR A 1 92 ? -4.187 -9.182 3.823 1.00 97.75 92 THR A C 1
ATOM 716 O O . THR A 1 92 ? -3.308 -9.679 4.521 1.00 97.75 92 THR A O 1
ATOM 719 N N . VAL A 1 93 ? -4.336 -9.475 2.535 1.00 98.06 93 VAL A N 1
ATOM 720 C CA . VAL A 1 93 ? -3.494 -10.443 1.826 1.00 98.06 93 VAL A CA 1
ATOM 721 C C . VAL A 1 93 ? -2.364 -9.705 1.114 1.00 98.06 93 VAL A C 1
ATOM 723 O O . VAL A 1 93 ? -2.609 -8.729 0.412 1.00 98.06 93 VAL A O 1
ATOM 726 N N . ALA A 1 94 ? -1.127 -10.177 1.244 1.00 97.69 94 ALA A N 1
ATOM 727 C CA . ALA A 1 94 ? 0.006 -9.691 0.461 1.00 97.69 94 ALA A CA 1
ATOM 728 C C . ALA A 1 94 ? 0.647 -10.863 -0.291 1.00 97.69 94 ALA A C 1
ATOM 730 O O . ALA A 1 94 ? 1.078 -11.834 0.328 1.00 97.69 94 ALA A O 1
ATOM 731 N N . PHE A 1 95 ? 0.698 -10.785 -1.622 1.00 97.50 95 PHE A N 1
ATOM 732 C CA . PHE A 1 95 ? 1.226 -11.848 -2.479 1.00 97.50 95 PHE A CA 1
ATOM 733 C C . PHE A 1 95 ? 2.033 -11.272 -3.647 1.00 97.50 95 PHE A C 1
ATOM 735 O O . PHE A 1 95 ? 1.646 -10.259 -4.225 1.00 97.50 95 PHE A O 1
ATOM 742 N N . ASP A 1 96 ? 3.136 -11.932 -4.017 1.00 97.50 96 ASP A N 1
ATOM 743 C CA . ASP A 1 96 ? 4.089 -11.439 -5.025 1.00 97.50 96 ASP A CA 1
ATOM 744 C C . ASP A 1 96 ? 4.545 -10.001 -4.705 1.00 97.50 96 ASP A C 1
ATOM 746 O O . ASP A 1 96 ? 4.174 -9.027 -5.361 1.00 97.50 96 ASP A O 1
ATOM 750 N N . VAL A 1 97 ? 5.274 -9.856 -3.597 1.00 98.31 97 VAL A N 1
ATOM 751 C CA . VAL A 1 97 ? 5.753 -8.568 -3.086 1.00 98.31 97 VAL A CA 1
ATOM 752 C C . VAL A 1 97 ? 7.269 -8.585 -3.044 1.00 98.31 97 VAL A C 1
ATOM 754 O O . VAL A 1 97 ? 7.879 -9.443 -2.410 1.00 98.31 97 VAL A O 1
ATOM 757 N N . THR A 1 98 ? 7.889 -7.595 -3.678 1.00 97.88 98 THR A N 1
ATOM 758 C CA . THR A 1 98 ? 9.331 -7.383 -3.537 1.00 97.88 98 THR A CA 1
ATOM 759 C C . THR A 1 98 ? 9.622 -6.709 -2.195 1.00 97.88 98 THR A C 1
ATOM 761 O O . THR A 1 98 ? 9.207 -5.573 -1.980 1.00 97.88 98 THR A O 1
ATOM 764 N N . GLY A 1 99 ? 10.371 -7.354 -1.299 1.00 96.00 99 GLY A N 1
ATOM 765 C CA . GLY A 1 99 ? 10.718 -6.806 0.021 1.00 96.00 99 GLY A CA 1
ATOM 766 C C . GLY A 1 99 ? 9.753 -7.238 1.131 1.00 96.00 99 GLY A C 1
ATOM 767 O O . GLY A 1 99 ? 9.212 -8.336 1.088 1.00 96.00 99 GLY A O 1
ATOM 768 N N . SER A 1 100 ? 9.571 -6.400 2.157 1.00 96.50 100 SER A N 1
ATOM 769 C CA . SER A 1 100 ? 8.739 -6.720 3.330 1.00 96.50 100 SER A CA 1
ATOM 770 C C . SER A 1 100 ? 7.245 -6.490 3.081 1.00 96.50 100 SER A C 1
ATOM 772 O O . SER A 1 100 ? 6.876 -5.527 2.413 1.00 96.50 100 SER A O 1
ATOM 774 N N . CYS A 1 101 ? 6.375 -7.315 3.666 1.00 93.88 101 CYS A N 1
ATOM 775 C CA . CYS A 1 101 ? 4.926 -7.240 3.432 1.00 93.88 101 CYS A CA 1
ATOM 776 C C . CYS A 1 101 ? 4.133 -6.462 4.493 1.00 93.88 101 CYS A C 1
ATOM 778 O O . CYS A 1 101 ? 3.204 -5.752 4.109 1.00 93.88 101 CYS A O 1
ATOM 780 N N . PHE A 1 102 ? 4.475 -6.602 5.776 1.00 92.75 102 PHE A N 1
ATOM 781 C CA . PHE A 1 102 ? 3.766 -6.016 6.919 1.00 92.75 102 PHE A CA 1
ATOM 782 C C . PHE A 1 102 ? 4.761 -5.526 7.970 1.00 92.75 102 PHE A C 1
ATOM 784 O O . PHE A 1 102 ? 5.864 -6.123 8.032 1.00 92.75 102 PHE A O 1
#

pLDDT: mean 97.36, std 2.94, range [73.31, 98.81]

Nearest PDB structures (foldseek):
  4mxn-assembly2_B  TM=5.630E-01  e=7.950E+00  Parabacteroides merdae ATCC 43184
  4mxn-assembly3_C  TM=3.594E-01  e=7.950E+00  Parabacteroides merdae ATCC 43184

Radius of gyration: 12.61 Å; Cα contacts (8 Å, |Δi|>4): 281; chains: 1; bounding box: 29×33×36 Å

Solvent-accessible surface area (backbone atoms only — not comparable to full-atom values): 5317 Å² total; per-residue (Å²): 139,88,75,80,61,83,47,89,37,74,51,68,40,64,78,71,28,70,79,74,33,51,32,52,56,37,73,40,77,65,86,50,75,46,63,35,36,18,30,34,41,12,2,20,55,96,44,87,79,31,16,39,38,25,39,47,63,56,39,80,30,74,82,19,33,42,31,49,25,20,36,34,50,20,36,16,26,26,47,41,72,41,67,43,38,64,54,47,76,42,77,55,39,72,45,65,53,39,75,58,51,112